Protein AF-A0A7S1QKM6-F1 (afdb_monomer_lite)

Foldseek 3Di:
DDDPFDDDPFDDDADAWDPWAQPDPPGDSVNTDTDGDDPPPPGRRPPTDDDPQAQNKDWAAPDDPDRQDHFIWIARGDVGDIDGDDCPPCALVNQQVRCVSVVHNGDGDDDPPD

Radius of gyration: 20.38 Å; chains: 1; bounding box: 50×31×53 Å

Structure (mmCIF, N/CA/C/O backbone):
data_AF-A0A7S1QKM6-F1
#
_entry.id   AF-A0A7S1QKM6-F1
#
loop_
_atom_site.group_PDB
_atom_site.id
_atom_site.type_symbol
_atom_site.label_atom_id
_atom_site.label_alt_id
_atom_site.label_comp_id
_atom_site.label_asym_id
_atom_site.label_entity_id
_atom_site.label_seq_id
_atom_site.pdbx_PDB_ins_code
_atom_site.Cartn_x
_atom_site.Cartn_y
_atom_site.Cartn_z
_atom_site.occupancy
_atom_site.B_iso_or_equiv
_atom_site.auth_seq_id
_atom_site.auth_comp_id
_atom_site.auth_asym_id
_atom_site.auth_atom_id
_atom_site.pdbx_PDB_model_num
ATOM 1 N N . THR A 1 1 ? 6.126 -20.136 -11.932 1.00 39.28 1 THR A N 1
ATOM 2 C CA . THR A 1 1 ? 4.965 -19.589 -11.200 1.00 39.28 1 THR A CA 1
ATOM 3 C C . THR A 1 1 ? 4.703 -18.201 -11.743 1.00 39.28 1 THR A C 1
ATOM 5 O O . THR A 1 1 ? 5.609 -17.382 -11.721 1.00 39.28 1 THR A O 1
ATOM 8 N N . ALA A 1 2 ? 3.544 -17.960 -12.357 1.00 42.19 2 ALA A N 1
ATOM 9 C CA . ALA A 1 2 ? 3.234 -16.640 -12.903 1.00 42.19 2 ALA A CA 1
ATOM 10 C C . ALA A 1 2 ? 2.974 -15.677 -11.739 1.00 42.19 2 ALA A C 1
ATOM 12 O O . ALA A 1 2 ? 2.096 -15.937 -10.916 1.00 42.19 2 ALA A O 1
ATOM 13 N N . ALA A 1 3 ? 3.757 -14.603 -11.642 1.00 54.56 3 ALA A N 1
ATOM 14 C CA . ALA A 1 3 ? 3.434 -13.509 -10.743 1.00 54.56 3 ALA A CA 1
ATOM 15 C C . ALA A 1 3 ? 2.125 -12.881 -11.236 1.00 54.56 3 ALA A C 1
ATOM 17 O O . ALA A 1 3 ? 1.998 -12.527 -12.407 1.00 54.56 3 ALA A O 1
ATOM 18 N N . THR A 1 4 ? 1.126 -12.770 -10.366 1.00 57.88 4 THR A N 1
ATOM 19 C CA . THR A 1 4 ? -0.046 -11.946 -10.654 1.00 57.88 4 THR A CA 1
ATOM 20 C C . THR A 1 4 ? 0.421 -10.495 -10.668 1.00 57.88 4 THR A C 1
ATOM 2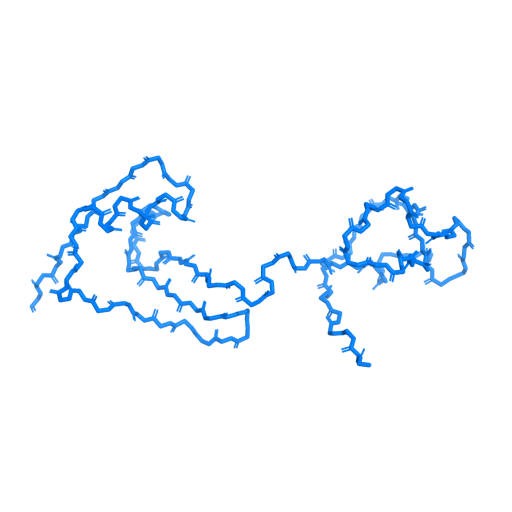2 O O . THR A 1 4 ? 0.736 -9.947 -9.613 1.00 57.88 4 THR A O 1
ATOM 25 N N . HIS A 1 5 ? 0.531 -9.889 -11.850 1.00 58.22 5 HIS A N 1
ATOM 26 C CA . HIS A 1 5 ? 0.900 -8.483 -11.964 1.00 58.22 5 HIS A CA 1
ATOM 27 C C . HIS A 1 5 ? -0.205 -7.617 -11.354 1.00 58.22 5 HIS A C 1
ATOM 29 O O . HIS A 1 5 ? -1.358 -7.665 -11.785 1.00 58.22 5 HIS A O 1
ATOM 35 N N . TYR A 1 6 ? 0.141 -6.825 -10.340 1.00 64.94 6 TYR A N 1
ATOM 36 C CA . TYR A 1 6 ? -0.712 -5.731 -9.903 1.00 64.94 6 TYR A CA 1
ATOM 37 C C . TYR A 1 6 ? -0.474 -4.555 -10.853 1.00 64.94 6 TYR A C 1
ATOM 39 O O . TYR A 1 6 ? 0.585 -3.927 -10.836 1.00 64.94 6 TYR A O 1
ATOM 47 N N . HIS A 1 7 ? -1.450 -4.278 -11.713 1.00 64.31 7 HIS A N 1
ATOM 48 C CA . HIS A 1 7 ? -1.414 -3.100 -12.571 1.00 64.31 7 HIS A CA 1
ATOM 49 C C . HIS A 1 7 ? -1.826 -1.876 -11.750 1.00 64.31 7 HIS A C 1
ATOM 51 O O . HIS A 1 7 ? -3.009 -1.659 -11.482 1.00 64.31 7 HIS A O 1
ATOM 57 N N . ALA A 1 8 ? -0.839 -1.085 -11.329 1.00 69.12 8 ALA A N 1
ATOM 58 C CA . ALA A 1 8 ? -1.093 0.266 -10.848 1.00 69.12 8 ALA A CA 1
ATOM 59 C C . ALA A 1 8 ? -1.507 1.168 -12.029 1.00 69.12 8 ALA A C 1
ATOM 61 O O . ALA A 1 8 ? -1.177 0.862 -13.177 1.00 69.12 8 ALA A O 1
ATOM 62 N N . PRO A 1 9 ? -2.221 2.281 -11.781 1.00 80.81 9 PRO A N 1
ATOM 63 C CA . PRO A 1 9 ? -2.396 3.310 -12.799 1.00 80.81 9 PRO A CA 1
ATOM 64 C C . PRO A 1 9 ? -1.031 3.750 -13.341 1.00 80.81 9 PRO A C 1
ATOM 66 O O . PRO A 1 9 ? -0.112 3.985 -12.556 1.00 80.81 9 PRO A O 1
ATOM 69 N N . GLY A 1 10 ? -0.915 3.855 -14.666 1.00 85.12 10 GLY A N 1
ATOM 70 C CA . GLY A 1 10 ? 0.312 4.307 -15.318 1.00 85.12 10 GLY A CA 1
ATOM 71 C C . GLY A 1 10 ? 0.728 5.698 -14.840 1.00 85.12 10 GLY A C 1
ATOM 72 O O . GLY A 1 10 ? -0.122 6.559 -14.589 1.00 85.12 10 GLY A O 1
ATOM 73 N N . GLY A 1 11 ? 2.034 5.899 -14.686 1.00 88.81 11 GLY A N 1
ATOM 74 C CA . GLY A 1 11 ? 2.615 7.158 -14.246 1.00 88.81 11 GLY A CA 1
ATOM 75 C C . GLY A 1 11 ? 2.714 8.210 -15.353 1.00 88.81 11 GLY A C 1
ATOM 76 O O . GLY A 1 11 ? 2.060 8.146 -16.394 1.00 88.81 11 GLY A O 1
ATOM 77 N N . THR A 1 12 ? 3.560 9.208 -15.102 1.00 90.38 12 THR A N 1
ATOM 78 C CA . THR A 1 12 ? 3.955 10.239 -16.070 1.00 90.38 12 THR A CA 1
ATOM 79 C C . THR A 1 12 ? 5.453 10.511 -15.946 1.00 90.38 12 THR A C 1
ATOM 81 O O . THR A 1 12 ? 5.954 10.590 -14.824 1.00 90.38 12 THR A O 1
ATOM 84 N N . GLY A 1 13 ? 6.150 10.744 -17.061 1.00 89.50 13 GLY A N 1
ATOM 85 C CA . GLY A 1 13 ? 7.568 11.125 -17.078 1.00 89.50 13 GLY A CA 1
ATOM 86 C C . GLY A 1 13 ? 8.492 10.007 -17.580 1.00 89.50 13 GLY A C 1
ATOM 87 O O . GLY A 1 13 ? 8.040 9.109 -18.285 1.00 89.50 13 GLY A O 1
ATOM 88 N N . PRO A 1 14 ? 9.802 10.061 -17.282 1.00 89.12 14 PRO A N 1
ATOM 89 C CA . PRO A 1 14 ? 10.745 9.051 -17.752 1.00 89.12 14 PRO A CA 1
ATOM 90 C C . PRO A 1 14 ? 10.515 7.682 -17.101 1.00 89.12 14 PRO A C 1
ATOM 92 O O . PRO A 1 14 ? 10.329 7.586 -15.888 1.00 89.12 14 PRO A O 1
ATOM 95 N N . ILE A 1 15 ? 10.628 6.621 -17.898 1.00 88.94 15 ILE A N 1
ATOM 96 C CA . ILE A 1 15 ? 10.689 5.237 -17.418 1.00 88.94 15 ILE A CA 1
ATOM 97 C C . ILE A 1 15 ? 12.168 4.868 -17.258 1.00 88.94 15 ILE A C 1
ATOM 99 O O . ILE A 1 15 ? 12.905 4.803 -18.238 1.00 88.94 15 ILE A O 1
ATOM 103 N N . TRP A 1 16 ? 12.615 4.667 -16.015 1.00 89.19 16 TRP A N 1
ATOM 104 C CA . TRP A 1 16 ? 14.043 4.533 -15.686 1.00 89.19 16 TRP A CA 1
ATOM 105 C C . TRP A 1 16 ? 14.599 3.109 -15.759 1.00 89.19 16 TRP A C 1
ATOM 107 O O . TRP A 1 16 ? 15.795 2.933 -15.979 1.00 89.19 16 TRP A O 1
ATOM 117 N N . MET A 1 17 ? 13.765 2.096 -15.525 1.00 89.88 17 MET A N 1
ATOM 118 C CA . MET A 1 17 ? 14.201 0.706 -15.386 1.00 89.88 17 MET A CA 1
ATOM 119 C C . MET A 1 17 ? 13.225 -0.227 -16.093 1.00 89.88 17 MET A C 1
ATOM 121 O O . MET A 1 17 ? 12.011 -0.057 -15.987 1.00 89.88 17 MET A O 1
ATOM 125 N N . LYS A 1 18 ? 13.758 -1.241 -16.774 1.00 87.56 18 LYS A N 1
ATOM 126 C CA . LYS A 1 18 ? 12.991 -2.355 -17.344 1.00 87.56 18 LYS A CA 1
ATOM 127 C C . LYS A 1 18 ? 13.771 -3.667 -17.237 1.00 87.56 18 LYS A C 1
ATOM 129 O O . LYS A 1 18 ? 14.975 -3.638 -16.977 1.00 87.56 18 LYS A O 1
ATOM 134 N N . ASP A 1 19 ? 13.090 -4.792 -17.458 1.00 88.38 19 ASP A N 1
ATOM 135 C CA . ASP A 1 19 ? 13.650 -6.148 -17.313 1.00 88.38 19 ASP A CA 1
ATOM 136 C C . ASP A 1 19 ? 14.374 -6.336 -15.968 1.00 88.38 19 ASP A C 1
ATOM 138 O 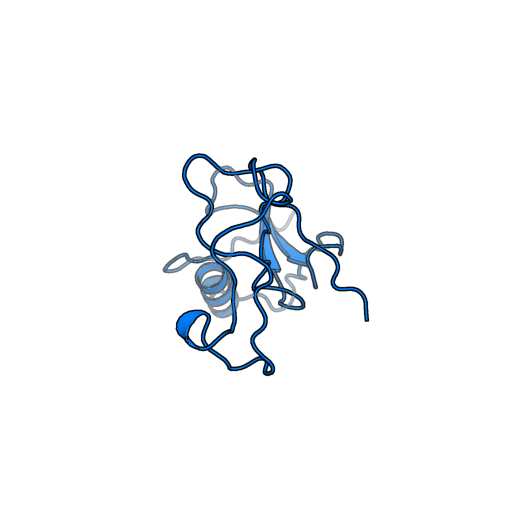O . ASP A 1 19 ? 15.470 -6.889 -15.898 1.00 88.38 19 ASP A O 1
ATOM 142 N N . LEU A 1 20 ? 13.777 -5.805 -14.896 1.00 89.94 20 LEU A N 1
ATOM 143 C CA . LEU A 1 20 ? 14.361 -5.833 -13.563 1.00 89.94 20 LEU A CA 1
ATOM 144 C C . LEU A 1 20 ? 14.426 -7.275 -13.042 1.00 89.94 20 LEU A C 1
ATOM 146 O O . LEU A 1 20 ? 13.402 -7.953 -12.933 1.00 89.94 20 LEU A O 1
ATOM 150 N N . TYR A 1 21 ? 15.621 -7.721 -12.665 1.00 92.19 21 TYR A N 1
ATOM 151 C CA . TYR A 1 21 ? 15.845 -9.057 -12.127 1.00 92.19 21 TYR A CA 1
ATOM 152 C C . TYR A 1 21 ? 16.834 -9.040 -10.958 1.00 92.19 21 TYR A C 1
ATOM 154 O O . TYR A 1 21 ? 17.981 -8.614 -11.107 1.00 92.19 21 TYR A O 1
ATOM 162 N N . CYS A 1 22 ? 16.381 -9.525 -9.799 1.00 93.81 22 CYS A N 1
ATOM 163 C CA . CYS A 1 22 ? 17.105 -9.436 -8.526 1.00 93.81 22 CYS A CA 1
ATOM 164 C C . CYS A 1 22 ? 17.747 -10.754 -8.058 1.00 93.81 22 CYS A C 1
ATOM 166 O O . CYS A 1 22 ? 18.594 -10.737 -7.172 1.00 93.81 22 CYS A O 1
ATOM 168 N N . GLY A 1 23 ? 17.350 -11.903 -8.614 1.00 93.94 23 GLY A N 1
ATOM 169 C CA . GLY A 1 23 ? 17.855 -13.232 -8.231 1.00 93.94 23 GLY A CA 1
ATOM 170 C C . GLY A 1 23 ? 17.400 -13.748 -6.855 1.00 93.94 23 GLY A C 1
ATOM 171 O O . GLY A 1 23 ? 17.098 -14.933 -6.733 1.00 93.94 23 GLY A O 1
ATOM 172 N N . THR A 1 24 ? 17.295 -12.886 -5.839 1.00 89.44 24 THR A N 1
ATOM 173 C CA . THR A 1 24 ? 16.840 -13.229 -4.479 1.00 89.44 24 THR A CA 1
ATOM 174 C C . THR A 1 24 ? 15.733 -12.286 -3.994 1.00 89.44 24 THR A C 1
ATOM 176 O O . THR A 1 24 ? 15.565 -11.186 -4.519 1.00 89.44 24 THR A O 1
ATOM 179 N N . ALA A 1 25 ? 14.957 -12.726 -2.996 1.00 87.00 25 ALA A N 1
ATOM 180 C CA . ALA A 1 25 ? 13.859 -11.942 -2.419 1.00 87.00 25 ALA A CA 1
ATOM 181 C C . ALA A 1 25 ? 14.329 -10.845 -1.443 1.00 87.00 25 ALA A C 1
ATOM 183 O O . ALA A 1 25 ? 13.613 -9.871 -1.242 1.00 87.00 25 ALA A O 1
ATOM 184 N N . ASP A 1 26 ? 15.531 -10.988 -0.876 1.00 89.50 26 ASP A N 1
ATOM 185 C CA . ASP A 1 26 ? 16.099 -10.044 0.099 1.00 89.50 26 ASP A CA 1
ATOM 186 C C . ASP A 1 26 ? 16.961 -8.948 -0.556 1.00 89.50 26 ASP A C 1
ATOM 188 O O . ASP A 1 26 ? 17.500 -8.075 0.127 1.00 89.50 26 ASP A O 1
ATOM 192 N N . ALA A 1 27 ? 17.133 -8.996 -1.880 1.00 92.38 27 ALA A N 1
ATOM 193 C CA . ALA A 1 27 ? 17.916 -8.018 -2.621 1.00 92.38 27 ALA A CA 1
ATOM 194 C C . ALA A 1 27 ? 17.253 -6.633 -2.613 1.00 92.38 27 ALA A C 1
ATOM 196 O O . ALA A 1 27 ? 16.037 -6.483 -2.751 1.00 92.38 27 ALA A O 1
ATOM 197 N N . ASN A 1 28 ? 18.080 -5.594 -2.523 1.00 93.06 28 ASN A N 1
ATOM 198 C CA . ASN A 1 28 ? 17.635 -4.227 -2.754 1.00 93.06 28 ASN A CA 1
ATOM 199 C C . ASN A 1 28 ? 17.505 -3.958 -4.264 1.00 93.06 28 ASN A C 1
ATOM 201 O O . ASN A 1 28 ? 18.322 -4.444 -5.043 1.00 93.06 28 ASN A O 1
ATOM 205 N N . LEU A 1 29 ? 16.557 -3.107 -4.679 1.00 92.31 29 LEU A N 1
ATOM 206 C CA . LEU A 1 29 ? 16.373 -2.724 -6.091 1.00 92.31 29 LEU A CA 1
ATOM 207 C C . LEU A 1 29 ? 17.656 -2.203 -6.759 1.00 92.31 29 LEU A C 1
ATOM 209 O O . LEU A 1 29 ? 17.853 -2.409 -7.952 1.00 92.31 29 LEU A O 1
ATOM 213 N N . THR A 1 30 ? 18.551 -1.573 -5.993 1.00 92.25 30 THR A N 1
ATOM 214 C CA . THR A 1 30 ? 19.845 -1.068 -6.490 1.00 92.25 30 THR A CA 1
ATOM 215 C C . THR A 1 30 ? 20.864 -2.165 -6.816 1.00 92.25 30 THR A C 1
ATOM 217 O O . THR A 1 30 ? 21.846 -1.897 -7.502 1.00 92.25 30 THR A O 1
ATOM 220 N N . GLN A 1 31 ? 20.643 -3.391 -6.340 1.00 94.75 31 GLN A N 1
ATOM 221 C CA . GLN A 1 31 ? 21.502 -4.558 -6.576 1.00 94.75 31 GLN A CA 1
ATOM 222 C C . GLN A 1 31 ? 20.992 -5.429 -7.731 1.00 94.75 31 GLN A C 1
ATOM 224 O O . GLN A 1 31 ? 21.673 -6.363 -8.152 1.00 94.75 31 GLN A O 1
ATOM 229 N N . CYS A 1 32 ? 19.790 -5.147 -8.231 1.00 94.88 32 CYS A N 1
ATOM 230 C CA . CYS A 1 32 ? 19.168 -5.908 -9.299 1.00 94.88 32 CYS A CA 1
ATOM 231 C C . CYS A 1 32 ? 19.731 -5.497 -10.663 1.00 94.88 32 CYS A C 1
ATOM 233 O O . CYS A 1 32 ? 20.072 -4.339 -10.903 1.00 94.88 32 CYS A O 1
ATOM 235 N N . SER A 1 33 ? 19.782 -6.448 -11.588 1.00 94.88 33 SER A N 1
ATOM 236 C CA . SER A 1 33 ? 20.062 -6.159 -12.995 1.00 94.88 33 SER A CA 1
ATOM 237 C C . SER A 1 33 ? 18.845 -5.512 -13.663 1.00 94.88 33 SER A C 1
ATOM 239 O O . SER A 1 33 ? 17.714 -5.900 -13.377 1.00 94.88 33 SER A O 1
ATOM 241 N N . PHE A 1 34 ? 19.069 -4.523 -14.533 1.00 92.50 34 PHE A N 1
ATOM 242 C CA . PHE A 1 34 ? 18.026 -3.860 -15.322 1.00 92.50 34 PHE A CA 1
ATOM 243 C C . PHE A 1 34 ? 18.606 -3.259 -16.609 1.00 92.50 34 PHE A C 1
ATOM 245 O O . PHE A 1 34 ? 19.820 -3.118 -16.764 1.00 92.50 34 PHE A O 1
ATOM 252 N N . SER A 1 35 ? 17.723 -2.880 -17.531 1.00 90.06 35 SER A N 1
ATOM 253 C CA . SER A 1 35 ? 18.060 -2.179 -18.775 1.00 90.06 35 SER A CA 1
ATOM 254 C C . SER A 1 35 ? 17.443 -0.777 -18.818 1.00 90.06 35 SER A C 1
ATOM 256 O O . SER A 1 35 ? 16.362 -0.556 -18.275 1.00 90.06 35 SER A O 1
ATOM 258 N N . TYR A 1 36 ? 18.111 0.157 -19.505 1.00 82.69 36 TYR A N 1
ATOM 259 C CA . TYR A 1 36 ? 17.724 1.577 -19.593 1.00 82.69 36 TYR A CA 1
ATOM 260 C C . TYR A 1 36 ? 17.129 1.991 -20.954 1.00 82.69 36 TYR A C 1
ATOM 262 O O . TYR A 1 36 ? 16.649 3.110 -21.096 1.00 82.69 36 TYR A O 1
ATOM 270 N N . ASN A 1 37 ? 17.177 1.128 -21.976 1.00 70.12 37 ASN A N 1
ATOM 271 C CA . ASN A 1 37 ? 16.739 1.460 -23.336 1.00 70.12 37 ASN A CA 1
ATOM 272 C C . ASN A 1 37 ? 15.983 0.279 -23.961 1.00 70.12 37 ASN A C 1
ATOM 274 O O . ASN A 1 37 ? 16.524 -0.821 -24.073 1.00 70.12 37 ASN A O 1
ATOM 278 N N . SER A 1 38 ? 14.715 0.490 -24.319 1.00 67.31 38 SER A N 1
ATOM 279 C CA . SER A 1 38 ? 13.827 -0.550 -24.845 1.00 67.31 38 SER A CA 1
ATOM 280 C C . SER A 1 38 ? 12.749 0.012 -25.744 1.00 67.31 38 SER A C 1
ATOM 282 O O . SER A 1 38 ? 12.259 1.116 -25.517 1.00 67.31 38 SER A O 1
ATOM 284 N N . ASN A 1 39 ? 12.280 -0.810 -26.679 1.00 73.00 39 ASN A N 1
ATOM 285 C CA . ASN A 1 39 ? 11.103 -0.490 -27.475 1.00 73.00 39 ASN A CA 1
ATOM 286 C C . ASN A 1 39 ? 9.777 -0.784 -26.756 1.00 73.00 39 ASN A C 1
ATOM 288 O O . ASN A 1 39 ? 8.767 -0.202 -27.137 1.00 73.00 39 ASN A O 1
ATOM 292 N N . ASP A 1 40 ? 9.785 -1.628 -25.722 1.00 75.88 40 ASP A N 1
ATOM 293 C CA . ASP A 1 40 ? 8.550 -2.175 -25.139 1.00 75.88 40 ASP A CA 1
ATOM 294 C C . ASP A 1 40 ? 7.995 -1.349 -23.965 1.00 75.88 40 ASP A C 1
ATOM 296 O O . ASP A 1 40 ? 6.8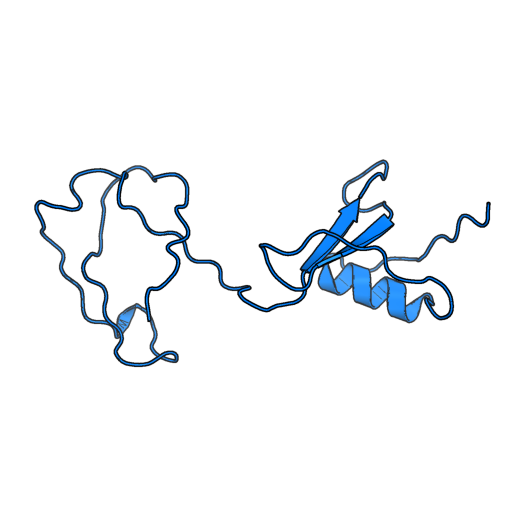14 -1.441 -23.647 1.00 75.88 40 ASP A O 1
ATOM 300 N N . CYS A 1 41 ? 8.813 -0.486 -23.351 1.00 85.50 41 CYS A N 1
ATOM 301 C CA . CYS A 1 41 ? 8.399 0.438 -22.284 1.00 85.50 41 CYS A CA 1
ATOM 302 C C . CYS A 1 41 ? 8.528 1.891 -22.764 1.00 85.50 41 CYS A C 1
ATOM 304 O O . CYS A 1 41 ? 9.272 2.682 -22.189 1.00 85.50 41 CYS A O 1
ATOM 306 N N . ARG A 1 42 ? 7.871 2.214 -23.888 1.00 85.69 42 ARG A N 1
ATOM 307 C CA . ARG A 1 42 ? 7.857 3.569 -24.483 1.00 85.69 42 ARG A CA 1
ATOM 308 C C . ARG A 1 42 ? 6.779 4.482 -23.900 1.00 85.69 42 ARG A C 1
ATOM 310 O O . ARG A 1 42 ? 6.854 5.694 -24.077 1.00 85.69 42 ARG A O 1
ATOM 317 N N . ASP A 1 43 ? 5.777 3.900 -23.257 1.00 87.56 43 ASP A N 1
ATOM 318 C CA . ASP A 1 43 ? 4.691 4.592 -22.578 1.00 87.56 43 ASP A CA 1
ATOM 319 C C . ASP A 1 43 ? 4.386 3.901 -21.238 1.00 87.56 43 ASP A C 1
ATOM 321 O O . ASP A 1 43 ? 4.942 2.849 -20.919 1.00 87.56 43 ASP A O 1
ATOM 325 N N . HIS A 1 44 ? 3.493 4.499 -20.453 1.00 89.38 44 HIS A N 1
ATOM 326 C CA . HIS A 1 44 ? 3.159 4.051 -19.100 1.00 89.38 44 HIS A CA 1
ATOM 327 C C . HIS A 1 44 ? 2.136 2.906 -19.048 1.00 89.38 44 HIS A C 1
ATOM 329 O O . HIS A 1 44 ? 1.591 2.612 -17.983 1.00 89.38 44 HIS A O 1
ATOM 335 N N . ARG A 1 45 ? 1.832 2.244 -20.177 1.00 86.62 45 ARG A N 1
ATOM 336 C CA . ARG A 1 45 ? 0.902 1.096 -20.183 1.00 86.62 45 ARG A CA 1
ATOM 337 C C . ARG A 1 45 ? 1.484 -0.126 -19.476 1.00 86.62 45 ARG A C 1
ATOM 339 O O . ARG A 1 45 ? 0.722 -0.958 -18.991 1.00 86.62 45 ARG A O 1
ATOM 346 N N . ASN A 1 46 ? 2.812 -0.208 -19.419 1.00 85.06 46 ASN A N 1
ATOM 347 C CA . ASN A 1 46 ? 3.561 -1.320 -18.835 1.00 85.06 46 ASN A CA 1
ATOM 348 C C . ASN A 1 46 ? 4.185 -0.974 -17.474 1.00 85.06 46 ASN A C 1
ATOM 350 O O . ASN A 1 46 ? 5.026 -1.726 -16.980 1.00 85.06 46 ASN A O 1
ATOM 354 N N . ASP A 1 47 ? 3.783 0.141 -16.861 1.00 87.50 47 ASP A N 1
ATOM 355 C CA . ASP A 1 47 ? 4.209 0.468 -15.504 1.00 87.50 47 ASP A CA 1
ATOM 356 C C . ASP A 1 47 ? 3.706 -0.609 -14.532 1.00 87.50 47 ASP A C 1
ATOM 358 O O . ASP A 1 47 ? 2.535 -1.005 -14.541 1.00 87.50 47 ASP A O 1
ATOM 362 N N . ILE A 1 48 ? 4.613 -1.102 -13.690 1.00 86.69 48 ILE A N 1
ATOM 363 C CA . ILE A 1 48 ? 4.323 -2.156 -12.722 1.00 86.69 48 ILE A CA 1
ATOM 364 C C . ILE A 1 48 ? 3.998 -1.553 -11.356 1.00 86.69 48 ILE A C 1
ATOM 366 O O . ILE A 1 48 ? 4.668 -0.632 -10.888 1.00 86.69 48 ILE A O 1
ATOM 370 N N . GLY A 1 49 ? 2.983 -2.097 -10.689 1.00 86.50 49 GLY A N 1
ATOM 371 C CA . GLY A 1 49 ? 2.715 -1.823 -9.285 1.00 86.50 49 GLY A CA 1
ATOM 372 C C . GLY A 1 49 ? 3.133 -2.996 -8.401 1.00 86.50 49 GLY A C 1
ATOM 373 O O . GLY A 1 49 ? 3.042 -4.158 -8.798 1.00 86.50 49 GLY A O 1
ATOM 374 N N . VAL A 1 50 ? 3.563 -2.693 -7.178 1.00 84.38 50 VAL A N 1
ATOM 375 C CA . VAL A 1 50 ? 3.874 -3.698 -6.155 1.00 84.38 50 VAL A CA 1
ATOM 376 C C . VAL A 1 50 ? 2.871 -3.607 -5.015 1.00 84.38 50 VAL A C 1
ATOM 378 O O . VAL A 1 50 ? 2.543 -2.519 -4.543 1.00 84.38 50 VAL A O 1
ATOM 381 N N . ASP A 1 51 ? 2.395 -4.760 -4.556 1.00 78.44 51 ASP A N 1
ATOM 382 C CA . ASP A 1 51 ? 1.685 -4.871 -3.289 1.00 78.44 51 ASP A CA 1
ATOM 383 C C . ASP A 1 51 ? 2.625 -5.483 -2.250 1.00 78.44 51 ASP A C 1
ATOM 385 O O . ASP A 1 51 ? 2.937 -6.670 -2.290 1.00 78.44 51 ASP A O 1
ATOM 389 N N . CYS A 1 52 ? 3.085 -4.671 -1.301 1.00 79.75 52 CYS A N 1
ATOM 390 C CA . CYS A 1 52 ? 3.984 -5.131 -0.242 1.00 79.75 52 CYS A CA 1
ATOM 391 C C . CYS A 1 52 ? 3.246 -5.837 0.910 1.00 79.75 52 CYS A C 1
ATOM 393 O O . CYS A 1 52 ? 3.878 -6.231 1.887 1.00 79.75 52 CYS A O 1
ATOM 395 N N . ARG A 1 53 ? 1.914 -5.965 0.841 1.00 73.62 53 ARG A N 1
ATOM 396 C CA . ARG A 1 53 ? 1.079 -6.579 1.887 1.00 73.62 53 ARG A CA 1
ATOM 397 C C . ARG A 1 53 ? 0.492 -7.924 1.458 1.00 73.62 53 ARG A C 1
ATOM 399 O O . ARG A 1 53 ? -0.500 -8.364 2.041 1.00 73.62 53 ARG A O 1
ATOM 406 N N . VAL A 1 54 ? 1.078 -8.587 0.460 1.00 67.50 54 VAL A N 1
ATOM 407 C CA . VAL A 1 54 ? 0.613 -9.901 -0.007 1.00 67.50 54 VAL A CA 1
ATOM 408 C C . VAL A 1 54 ? 0.619 -10.894 1.158 1.00 67.50 54 VAL A C 1
ATOM 410 O O . VAL A 1 54 ? 1.652 -11.170 1.757 1.00 67.50 54 VAL A O 1
ATOM 413 N N . GLY A 1 55 ? -0.565 -11.410 1.498 1.00 66.88 55 GLY A N 1
ATOM 414 C CA . GLY A 1 55 ? -0.761 -12.357 2.602 1.00 66.88 55 GLY A CA 1
ATOM 415 C C . GLY A 1 55 ? -0.792 -11.738 4.005 1.00 66.88 55 GLY A C 1
ATOM 416 O O . GLY A 1 55 ? -0.986 -12.469 4.974 1.00 66.88 55 GLY A O 1
ATOM 417 N N . ALA A 1 56 ? -0.639 -10.418 4.141 1.00 78.38 56 ALA A N 1
ATOM 418 C CA . ALA A 1 56 ? -0.802 -9.741 5.421 1.00 78.38 56 ALA A CA 1
ATOM 419 C C . ALA A 1 56 ? -2.288 -9.488 5.711 1.00 78.38 56 ALA A C 1
ATOM 421 O O . ALA A 1 56 ? -3.043 -9.052 4.838 1.00 78.38 56 ALA A O 1
ATOM 422 N N . MET A 1 57 ? -2.692 -9.705 6.965 1.00 87.94 57 MET A N 1
ATOM 423 C CA . MET A 1 57 ? -4.012 -9.295 7.442 1.00 87.94 57 MET A CA 1
ATOM 424 C C . MET A 1 57 ? -4.164 -7.783 7.286 1.00 87.94 57 MET A C 1
ATOM 426 O O . MET A 1 57 ? -3.276 -7.010 7.649 1.00 87.94 57 MET A O 1
ATOM 430 N N . GLN A 1 58 ? -5.301 -7.360 6.746 1.00 90.06 58 GLN A N 1
ATOM 431 C CA . GLN A 1 58 ? -5.605 -5.949 6.553 1.00 90.06 58 GLN A CA 1
ATOM 432 C C . GLN A 1 58 ? -6.804 -5.552 7.382 1.00 90.06 58 GLN A C 1
ATOM 434 O O . GLN A 1 58 ? -7.786 -6.286 7.447 1.00 90.06 58 GLN A O 1
ATOM 439 N N . PHE A 1 59 ? -6.719 -4.358 7.956 1.00 92.69 59 PHE A N 1
ATOM 440 C CA . PHE A 1 59 ? -7.739 -3.787 8.816 1.00 92.69 59 PHE A CA 1
ATOM 441 C C . PHE A 1 59 ? -8.295 -2.512 8.186 1.00 92.69 59 PHE A C 1
ATOM 443 O O . PHE A 1 59 ? -7.557 -1.761 7.541 1.00 92.69 59 PHE A O 1
ATOM 450 N N . ARG A 1 60 ? -9.589 -2.252 8.389 1.00 93.88 60 ARG A N 1
ATOM 451 C CA . ARG A 1 60 ? -10.213 -0.959 8.071 1.00 93.88 60 ARG A CA 1
ATOM 452 C C . ARG A 1 60 ? -11.320 -0.616 9.060 1.00 93.88 60 ARG A C 1
ATOM 454 O O . ARG A 1 60 ? -11.862 -1.500 9.720 1.00 93.88 60 ARG A O 1
ATOM 461 N N . LEU A 1 61 ? -11.696 0.660 9.086 1.00 94.69 61 LEU A N 1
ATOM 462 C CA . LEU A 1 61 ? -12.929 1.131 9.716 1.00 94.69 61 LEU A CA 1
ATOM 463 C C . LEU A 1 61 ? -13.996 1.359 8.642 1.00 94.69 61 LEU A C 1
ATOM 465 O O . LEU A 1 61 ? -13.707 1.9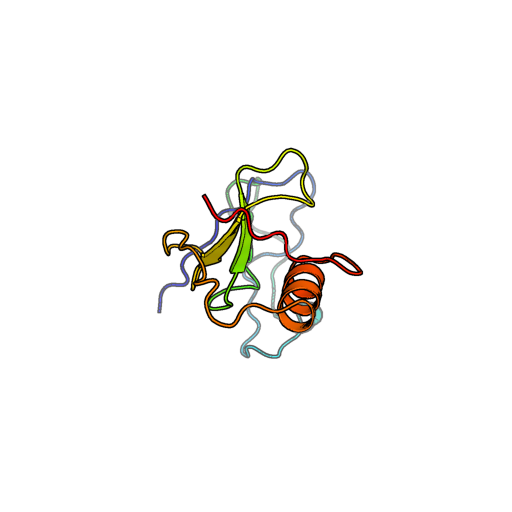32 7.590 1.00 94.69 61 LEU A O 1
ATOM 469 N N . SER A 1 62 ? -15.219 0.898 8.900 1.00 95.88 62 SER A N 1
ATOM 470 C CA . SER A 1 62 ? -16.345 0.979 7.964 1.00 95.88 62 SER A CA 1
ATOM 471 C C . SER A 1 62 ? -17.587 1.582 8.623 1.00 95.88 62 SER A C 1
ATOM 473 O O . SER A 1 62 ? -17.903 1.269 9.772 1.00 95.88 62 SER A O 1
ATOM 475 N N . GLY A 1 63 ? -18.308 2.437 7.891 1.00 93.25 63 GLY A N 1
ATOM 476 C CA . GLY A 1 63 ? -19.633 2.937 8.280 1.00 93.25 63 GLY A CA 1
ATOM 477 C C . GLY A 1 63 ? -19.678 3.931 9.447 1.00 93.25 63 GLY A C 1
ATOM 478 O O . GLY A 1 63 ? -20.745 4.109 10.025 1.00 93.25 63 GLY A O 1
ATOM 479 N N . GLY A 1 64 ? -18.560 4.557 9.824 1.00 89.19 64 GLY A N 1
ATOM 480 C CA . GLY A 1 64 ? -18.555 5.609 10.844 1.00 89.19 64 GLY A CA 1
ATOM 481 C C . GLY A 1 64 ? -18.519 7.034 10.274 1.00 89.19 64 GLY A C 1
ATOM 482 O O . GLY A 1 64 ? -18.298 7.226 9.079 1.00 89.19 64 GLY A O 1
ATOM 483 N N . PRO A 1 65 ? -18.720 8.051 11.133 1.00 91.12 65 PRO A N 1
ATOM 484 C CA . PRO A 1 65 ? -18.836 9.458 10.732 1.00 91.12 65 PRO A CA 1
ATOM 485 C C . PRO A 1 65 ? -17.509 10.110 10.320 1.00 91.12 65 PRO A C 1
ATOM 487 O O . PRO A 1 65 ? -17.497 11.239 9.837 1.00 91.12 65 PRO A O 1
ATOM 490 N N . SER A 1 66 ? -16.374 9.448 10.550 1.00 89.94 66 SER A N 1
ATOM 491 C CA . SER A 1 66 ? -15.064 9.944 10.138 1.00 89.94 66 SER A CA 1
ATOM 492 C C . SER A 1 66 ? -14.094 8.786 9.899 1.00 89.94 66 SER A C 1
ATOM 494 O O . SER A 1 66 ? -14.357 7.678 10.363 1.00 89.94 66 SER A O 1
ATOM 496 N N . PRO A 1 67 ? -12.928 9.019 9.267 1.00 88.75 67 PRO A N 1
ATOM 497 C CA . PRO A 1 67 ? -11.922 7.974 9.042 1.00 88.75 67 PRO A CA 1
ATOM 498 C C . PRO A 1 67 ? -11.376 7.312 10.319 1.00 88.75 67 PRO A C 1
ATOM 500 O O . PRO A 1 67 ? -10.666 6.317 10.231 1.00 88.75 67 PRO A O 1
ATOM 503 N N . ARG A 1 68 ? -11.675 7.878 11.498 1.00 90.19 68 ARG A N 1
ATOM 504 C CA . ARG A 1 68 ? -11.245 7.384 12.816 1.00 90.19 68 ARG A CA 1
ATOM 505 C C . ARG A 1 68 ? -12.346 6.627 13.562 1.00 90.19 68 ARG A C 1
ATOM 507 O O . ARG A 1 68 ? -12.107 6.165 14.669 1.00 90.19 68 ARG A O 1
ATOM 514 N N . HIS A 1 69 ? -13.544 6.530 12.989 1.00 91.12 69 HIS A N 1
ATOM 515 C CA . HIS A 1 69 ? -14.690 5.883 13.617 1.00 91.12 69 HIS A CA 1
ATOM 516 C C . HIS A 1 69 ? -15.320 4.888 12.651 1.00 91.12 69 HIS A C 1
ATOM 518 O O . HIS A 1 69 ? -15.420 5.141 11.453 1.00 91.12 69 HIS A O 1
ATOM 524 N N . GLY A 1 70 ? -15.795 3.768 13.181 1.00 92.56 70 GLY A N 1
ATOM 525 C CA . GLY A 1 70 ? -16.533 2.777 12.411 1.00 92.56 70 GLY A CA 1
ATOM 526 C C . GLY A 1 70 ? -16.391 1.381 12.991 1.00 92.56 70 GLY A C 1
ATOM 527 O O . GLY A 1 70 ? -15.685 1.160 13.975 1.00 92.56 70 GLY A O 1
ATOM 528 N N . ARG A 1 71 ? -17.056 0.427 12.345 1.00 93.75 71 ARG A N 1
ATOM 529 C CA . ARG A 1 71 ? -16.877 -0.997 12.615 1.00 93.75 71 ARG A CA 1
ATOM 530 C C . ARG A 1 71 ? -15.490 -1.424 12.145 1.00 93.75 71 ARG A C 1
ATOM 532 O O . ARG A 1 71 ? -15.128 -1.158 10.999 1.00 93.75 71 ARG A O 1
ATOM 539 N N . LEU A 1 72 ? -14.754 -2.105 13.018 1.00 94.00 72 LEU A N 1
ATOM 540 C CA . LEU A 1 72 ? -13.485 -2.732 12.673 1.00 94.00 72 LEU A CA 1
ATOM 541 C C . LEU A 1 72 ? -13.738 -3.969 11.804 1.00 94.00 72 LEU A C 1
ATOM 543 O O . LEU A 1 72 ? -14.453 -4.891 12.204 1.00 94.00 72 LEU A O 1
ATOM 547 N N . GLU A 1 73 ? -13.148 -3.973 10.614 1.00 95.62 73 GLU A N 1
ATOM 548 C CA . GLU A 1 73 ? -13.215 -5.081 9.665 1.00 95.62 73 GLU A CA 1
ATOM 549 C C . GLU A 1 73 ? -11.817 -5.598 9.337 1.00 95.62 73 GLU A C 1
ATOM 551 O O . GLU A 1 73 ? -10.849 -4.832 9.318 1.00 95.62 73 GLU A O 1
ATOM 556 N N . VAL A 1 74 ? -11.732 -6.895 9.044 1.00 93.94 74 VAL A N 1
ATOM 557 C CA . VAL A 1 74 ? -10.494 -7.597 8.694 1.00 93.94 74 VAL A CA 1
ATOM 558 C C . VAL A 1 74 ? -10.663 -8.393 7.401 1.00 93.94 74 VAL A C 1
ATOM 560 O O . VAL A 1 74 ? -11.743 -8.914 7.119 1.00 93.94 74 VAL A O 1
ATOM 563 N N . ARG A 1 75 ? -9.589 -8.513 6.617 1.00 92.12 75 ARG A N 1
ATOM 564 C CA . ARG A 1 75 ? -9.477 -9.487 5.518 1.00 92.12 75 ARG A CA 1
ATOM 565 C C . ARG A 1 75 ? -8.098 -10.142 5.510 1.00 92.12 75 ARG A C 1
ATOM 567 O O . ARG A 1 75 ? -7.110 -9.506 5.870 1.00 92.12 75 ARG A O 1
ATOM 574 N N . GLY A 1 76 ? -8.033 -11.408 5.094 1.00 87.50 76 GLY A N 1
ATOM 575 C CA . GLY A 1 76 ? -6.789 -12.194 5.103 1.00 87.50 76 GLY A CA 1
ATOM 576 C C . GLY A 1 76 ? -5.815 -11.874 3.963 1.00 87.50 76 GLY A C 1
ATOM 577 O O . GLY A 1 76 ? -4.631 -12.160 4.075 1.00 87.50 76 GLY A O 1
ATOM 578 N N . ASN A 1 77 ? -6.301 -11.300 2.861 1.00 83.69 77 ASN A N 1
ATOM 579 C CA . ASN A 1 77 ? -5.501 -10.827 1.730 1.00 83.69 77 ASN A CA 1
ATOM 580 C C . ASN A 1 77 ? -6.341 -9.857 0.873 1.00 83.69 77 ASN A C 1
ATOM 582 O O . ASN A 1 77 ? -7.501 -9.588 1.190 1.00 83.69 77 ASN A O 1
ATOM 586 N N . ASN A 1 78 ? -5.783 -9.357 -0.232 1.00 81.69 78 ASN A N 1
ATOM 587 C CA . ASN A 1 78 ? -6.459 -8.373 -1.083 1.00 81.69 78 ASN A CA 1
ATOM 588 C C . ASN A 1 78 ? -7.664 -8.889 -1.872 1.00 81.69 78 ASN A C 1
ATOM 590 O O . ASN A 1 78 ? -8.479 -8.069 -2.299 1.00 81.69 78 ASN A O 1
ATOM 594 N N . THR A 1 79 ? -7.775 -10.201 -2.077 1.00 81.69 79 THR A N 1
ATOM 595 C CA . THR A 1 79 ? -8.868 -10.827 -2.834 1.00 81.69 79 THR A CA 1
ATOM 596 C C . THR A 1 79 ? -9.979 -11.355 -1.927 1.00 81.69 79 THR A C 1
ATOM 598 O O . THR A 1 79 ? -11.088 -11.598 -2.396 1.00 81.69 79 THR A O 1
ATOM 601 N N . ALA A 1 80 ? -9.712 -11.497 -0.627 1.00 87.75 80 ALA A N 1
ATOM 602 C CA . ALA A 1 80 ? -10.679 -11.949 0.358 1.00 87.75 80 ALA A CA 1
ATOM 603 C C . ALA A 1 80 ? -11.742 -10.872 0.654 1.00 87.75 80 ALA A C 1
ATOM 605 O O . ALA A 1 80 ? -11.424 -9.674 0.704 1.00 87.75 80 ALA A O 1
ATOM 606 N N . PRO A 1 81 ? -13.001 -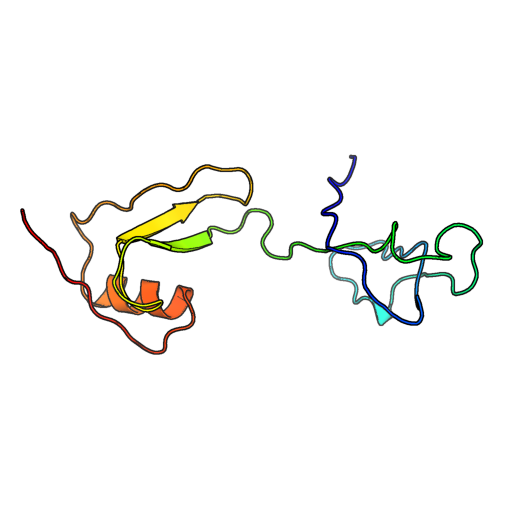11.284 0.902 1.00 93.50 81 PRO A N 1
ATOM 607 C CA . PRO A 1 81 ? -14.034 -10.374 1.372 1.00 93.50 81 PRO A CA 1
ATOM 608 C C . PRO A 1 81 ? -13.691 -9.834 2.765 1.00 93.50 81 PRO A C 1
ATOM 610 O O . PRO A 1 81 ? -12.976 -10.461 3.548 1.00 93.50 81 PRO A O 1
ATOM 613 N N . TRP A 1 82 ? -14.235 -8.661 3.076 1.00 96.19 82 TRP A N 1
ATOM 614 C CA . TRP A 1 82 ? -14.142 -8.074 4.408 1.00 96.19 82 TRP A CA 1
ATOM 615 C C . TRP A 1 82 ? -15.079 -8.793 5.379 1.00 96.19 82 TRP A C 1
ATOM 617 O O . TRP A 1 82 ? -16.246 -9.019 5.060 1.00 96.19 82 TRP A O 1
ATOM 627 N N . GLY A 1 83 ? -14.569 -9.118 6.566 1.00 95.31 83 GLY A N 1
ATOM 628 C CA . GLY A 1 83 ? -15.326 -9.708 7.667 1.00 95.31 83 GLY A CA 1
ATOM 629 C C . GLY A 1 83 ? -15.302 -8.837 8.923 1.00 95.31 83 GLY A C 1
ATOM 630 O O . GLY A 1 83 ? -14.429 -7.984 9.091 1.00 95.31 83 GLY A O 1
ATOM 631 N N . SER A 1 84 ? -16.265 -9.058 9.816 1.00 93.88 84 SER A N 1
ATOM 632 C CA . SER A 1 84 ? -16.329 -8.425 11.139 1.00 93.88 84 SER A CA 1
ATOM 633 C C . SER A 1 84 ? -15.519 -9.192 12.187 1.00 93.88 84 SER A C 1
ATOM 635 O O . SER A 1 84 ? -15.351 -10.406 12.081 1.00 93.88 84 SER A O 1
ATOM 637 N N . ILE A 1 85 ? -15.089 -8.498 13.241 1.00 91.12 85 ILE A N 1
ATOM 638 C CA . ILE A 1 85 ? -14.446 -9.096 14.421 1.00 91.12 85 ILE A CA 1
ATOM 639 C C . ILE A 1 85 ? -15.477 -9.227 15.553 1.00 91.12 85 ILE A C 1
ATOM 641 O O . ILE A 1 85 ? -16.272 -8.315 15.775 1.00 91.12 85 ILE A O 1
ATOM 645 N N . CYS A 1 86 ? -15.482 -10.362 16.260 1.00 90.31 86 CYS A N 1
ATOM 646 C CA . CYS A 1 86 ? -16.368 -10.583 17.406 1.00 90.31 86 CYS A CA 1
ATOM 647 C C . CYS A 1 86 ? -15.967 -9.700 18.602 1.00 90.31 86 CYS A C 1
ATOM 649 O O . CYS A 1 86 ? -14.786 -9.582 18.922 1.00 90.31 86 CYS A O 1
ATOM 651 N N . ALA A 1 87 ? -16.954 -9.124 19.292 1.00 87.81 87 ALA A N 1
ATOM 652 C CA . ALA A 1 87 ? -16.741 -8.212 20.417 1.00 87.81 87 ALA A CA 1
ATOM 653 C C . ALA A 1 87 ? -16.531 -8.906 21.780 1.00 87.81 87 ALA A C 1
ATOM 655 O O . ALA A 1 87 ? -16.206 -8.231 22.749 1.00 87.81 87 ALA A O 1
ATOM 656 N N . SER A 1 88 ? -16.707 -10.231 21.880 1.00 84.94 88 SER A N 1
ATOM 657 C CA . SER A 1 88 ? -16.825 -10.967 23.156 1.00 84.94 88 SER A CA 1
ATOM 658 C C . SER A 1 88 ? -15.657 -10.800 24.135 1.00 84.94 88 SER A C 1
ATOM 660 O O . SER A 1 88 ? -15.843 -10.961 25.336 1.00 84.94 88 SER A O 1
ATOM 662 N N . THR A 1 89 ? -14.461 -10.492 23.636 1.00 81.62 89 THR A N 1
ATOM 663 C CA . THR A 1 89 ? -13.253 -10.241 24.444 1.00 81.62 89 THR A CA 1
ATOM 664 C C . THR A 1 89 ? -12.524 -8.977 23.995 1.00 81.62 89 THR A C 1
ATOM 666 O O . THR A 1 89 ? -11.335 -8.820 24.256 1.00 81.62 89 THR A O 1
ATOM 669 N N . PHE A 1 90 ? -13.203 -8.105 23.249 1.00 87.56 90 PHE A N 1
ATOM 670 C CA . PHE A 1 90 ? -12.593 -6.888 22.738 1.00 87.56 90 PHE A CA 1
ATOM 671 C C . PHE A 1 90 ? -12.583 -5.857 23.868 1.00 87.56 90 PHE A C 1
ATOM 673 O O . PHE A 1 90 ? -13.633 -5.404 24.305 1.00 87.56 90 PHE A O 1
ATOM 680 N N . ASP A 1 91 ? -11.410 -5.520 24.386 1.00 85.81 91 ASP A N 1
ATOM 681 C CA . ASP A 1 91 ? -11.244 -4.553 25.473 1.00 85.81 91 ASP A CA 1
ATOM 682 C C . ASP A 1 91 ? -10.570 -3.261 24.979 1.00 85.81 91 ASP A C 1
ATOM 684 O O . ASP A 1 91 ? -10.258 -3.101 23.795 1.00 85.81 91 ASP A O 1
ATOM 688 N N . LEU A 1 92 ? -10.358 -2.300 25.884 1.00 86.44 92 LEU A N 1
ATOM 689 C CA . LEU A 1 92 ? -9.700 -1.033 25.541 1.00 86.44 92 LEU A CA 1
ATOM 690 C C . LEU A 1 92 ? -8.247 -1.232 25.084 1.00 86.44 92 LEU A C 1
ATOM 692 O O . LEU A 1 92 ? -7.770 -0.473 24.242 1.00 86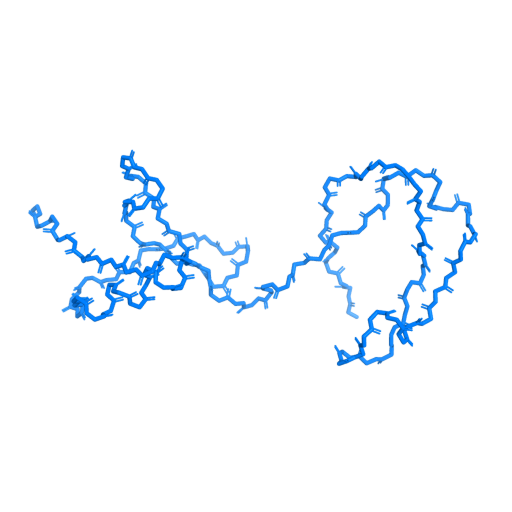.44 92 LEU A O 1
ATOM 696 N N . VAL A 1 93 ? -7.559 -2.260 25.591 1.00 89.50 93 VAL A N 1
ATOM 697 C CA . VAL A 1 93 ? -6.186 -2.594 25.181 1.00 89.50 93 VAL A CA 1
ATOM 698 C C . VAL A 1 93 ? -6.178 -3.073 23.729 1.00 89.50 93 VAL A C 1
ATOM 700 O O . VAL A 1 93 ? -5.394 -2.590 22.909 1.00 89.50 93 VAL A O 1
ATOM 703 N N . THR A 1 94 ? -7.110 -3.958 23.382 1.00 89.69 94 THR A N 1
ATOM 704 C CA . THR A 1 94 ? -7.308 -4.466 22.021 1.00 89.69 94 THR A CA 1
ATOM 705 C C . THR A 1 94 ? -7.743 -3.346 21.072 1.00 89.69 94 THR A C 1
ATOM 707 O O . THR A 1 94 ? -7.274 -3.281 19.935 1.00 89.69 94 THR A O 1
ATOM 710 N N . ALA A 1 95 ? -8.575 -2.411 21.538 1.00 89.69 95 ALA A N 1
ATOM 711 C CA . ALA A 1 95 ? -8.979 -1.236 20.768 1.00 89.69 95 ALA A CA 1
ATOM 712 C C . ALA A 1 95 ? -7.789 -0.327 20.422 1.00 89.69 95 ALA A C 1
ATOM 714 O O . ALA A 1 95 ? -7.626 0.067 19.265 1.00 89.69 95 ALA A O 1
ATOM 715 N N . ALA A 1 96 ? -6.920 -0.044 21.397 1.00 89.38 96 ALA A N 1
ATOM 716 C CA . ALA A 1 96 ? -5.711 0.745 21.181 1.00 89.38 96 ALA A CA 1
ATOM 717 C C . ALA A 1 96 ? -4.751 0.053 20.196 1.00 89.38 96 ALA A C 1
ATOM 719 O O . ALA A 1 96 ? -4.211 0.704 19.294 1.00 89.38 96 ALA A O 1
ATOM 720 N N . ALA A 1 97 ? -4.592 -1.271 20.309 1.00 90.94 97 ALA A N 1
ATOM 721 C CA . ALA A 1 97 ? -3.809 -2.062 19.362 1.00 90.94 97 ALA A CA 1
ATOM 722 C C . ALA A 1 97 ? -4.385 -1.993 17.934 1.00 90.94 97 ALA A C 1
ATOM 724 O O . ALA A 1 97 ? -3.637 -1.777 16.979 1.00 90.94 97 ALA A O 1
ATOM 725 N N . ALA A 1 98 ? -5.710 -2.093 17.778 1.00 91.94 98 ALA A N 1
ATOM 726 C CA . ALA A 1 98 ? -6.372 -1.970 16.479 1.00 91.94 98 ALA A CA 1
ATOM 727 C C . ALA A 1 98 ? -6.177 -0.578 15.854 1.00 91.94 98 ALA A C 1
ATOM 729 O O . ALA A 1 98 ? -5.853 -0.466 14.671 1.00 91.94 98 ALA A O 1
ATOM 730 N N . CYS A 1 99 ? -6.310 0.489 16.644 1.00 91.81 99 CYS A N 1
ATOM 731 C CA . CYS A 1 99 ? -6.050 1.851 16.181 1.00 91.81 99 CYS A CA 1
ATOM 732 C C . CYS A 1 99 ? -4.585 2.053 15.775 1.00 91.81 99 CYS A C 1
ATOM 734 O O . CYS A 1 99 ? -4.325 2.668 14.742 1.00 91.81 99 CYS A O 1
ATOM 736 N N . THR A 1 100 ? -3.648 1.456 16.512 1.00 91.12 100 THR A N 1
ATOM 737 C CA . THR A 1 100 ? -2.216 1.482 16.177 1.00 91.12 100 THR A CA 1
ATOM 738 C C . THR A 1 100 ? -1.941 0.779 14.847 1.00 91.12 100 THR A C 1
ATOM 740 O O . THR A 1 100 ? -1.261 1.335 13.986 1.00 91.12 100 THR A O 1
ATOM 743 N N . ALA A 1 101 ? -2.536 -0.398 14.623 1.00 89.69 101 ALA A N 1
ATOM 744 C CA . ALA A 1 101 ? -2.431 -1.129 13.355 1.00 89.69 101 ALA A CA 1
ATOM 745 C C . ALA A 1 101 ? -3.007 -0.347 12.156 1.00 89.69 101 ALA A C 1
ATOM 747 O O . ALA A 1 101 ? -2.585 -0.544 11.016 1.00 89.69 101 ALA A O 1
ATOM 748 N N . LEU A 1 102 ? -3.950 0.563 12.413 1.00 91.31 102 LEU A N 1
ATOM 749 C CA . LEU A 1 102 ? -4.548 1.468 11.429 1.00 91.31 102 LEU A CA 1
ATOM 750 C C . LEU A 1 102 ? -3.776 2.792 11.257 1.00 91.31 102 LEU A C 1
ATOM 752 O O . LEU A 1 102 ? -4.187 3.629 10.454 1.00 91.31 102 LEU A O 1
ATOM 756 N N . GLY A 1 103 ? -2.665 2.990 11.973 1.00 91.56 103 GLY A N 1
ATOM 757 C CA . GLY A 1 103 ? -1.843 4.203 11.895 1.00 91.56 103 GLY A CA 1
ATOM 758 C C . GLY A 1 103 ? -2.329 5.363 12.770 1.00 91.56 103 GLY A C 1
ATOM 759 O O . GLY A 1 103 ? -1.927 6.506 12.553 1.00 91.56 103 GLY A O 1
ATOM 760 N N . PHE A 1 104 ? -3.189 5.100 13.755 1.00 90.00 104 PHE A N 1
ATOM 761 C CA . PHE A 1 104 ? -3.630 6.090 14.737 1.00 90.00 104 PHE A CA 1
ATOM 762 C C . PHE A 1 104 ? -2.859 5.939 16.057 1.00 90.00 104 PHE A C 1
ATOM 764 O O . PHE A 1 104 ? -2.583 4.818 16.476 1.00 90.00 104 PHE A O 1
ATOM 771 N N . PRO A 1 105 ? -2.533 7.045 16.752 1.00 82.94 105 PRO A N 1
ATOM 772 C CA . PRO A 1 105 ? -1.694 7.003 17.953 1.00 82.94 105 PRO A CA 1
ATOM 773 C C . PRO A 1 105 ? -2.380 6.363 19.170 1.00 82.94 105 PRO A C 1
ATOM 775 O O . PRO A 1 105 ? -1.701 5.911 20.084 1.00 82.94 105 PRO A O 1
ATOM 778 N N . ASN A 1 106 ? -3.715 6.376 19.220 1.00 78.94 106 ASN A N 1
ATOM 779 C CA . ASN A 1 106 ? -4.520 5.780 20.285 1.00 78.94 106 ASN A CA 1
ATOM 780 C C . ASN A 1 106 ? -5.967 5.591 19.786 1.00 78.94 106 ASN A C 1
ATOM 782 O O . ASN A 1 106 ? -6.344 6.157 18.753 1.00 78.94 106 ASN A O 1
ATOM 786 N N . GLY A 1 107 ? -6.783 4.843 20.524 1.00 72.12 107 GLY A N 1
ATOM 787 C CA . GLY A 1 107 ? -8.222 4.769 20.319 1.00 72.12 107 GLY A CA 1
ATOM 788 C C . GLY A 1 107 ? -8.950 4.017 21.426 1.00 72.12 107 GLY A C 1
ATOM 789 O O . GLY A 1 107 ? -8.347 3.401 22.299 1.00 72.12 107 GLY A O 1
ATOM 790 N N . THR A 1 108 ? -10.275 4.099 21.390 1.00 75.19 108 THR A N 1
ATOM 791 C CA . THR A 1 108 ? -11.172 3.457 22.351 1.00 75.19 108 THR A CA 1
ATOM 792 C C . THR A 1 108 ? -12.182 2.589 21.609 1.00 75.19 108 THR A C 1
ATOM 794 O O . THR A 1 108 ? -12.512 2.846 20.450 1.00 75.19 108 THR A O 1
ATOM 797 N N . ALA A 1 109 ? -12.681 1.545 22.267 1.00 64.44 109 ALA A N 1
ATOM 798 C CA . ALA A 1 109 ? -13.827 0.795 21.771 1.00 64.44 109 ALA A CA 1
ATOM 799 C C . ALA A 1 109 ? -15.114 1.449 22.278 1.00 64.44 109 ALA A C 1
ATOM 801 O O . ALA A 1 109 ? -15.219 1.793 23.454 1.00 64.44 109 ALA A O 1
ATOM 802 N N . SER A 1 110 ? -16.102 1.596 21.398 1.00 65.00 110 SER A N 1
ATOM 803 C CA . SER A 1 110 ? -17.482 1.891 21.785 1.00 65.00 110 SER A CA 1
ATOM 804 C C . SER A 1 110 ? -18.347 0.700 21.403 1.00 65.00 110 SER A C 1
ATOM 806 O O . SER A 1 110 ? -18.477 0.378 20.223 1.00 65.00 110 SER A O 1
ATOM 808 N N . PHE A 1 111 ? -18.925 0.041 22.405 1.00 59.72 111 PHE A N 1
ATOM 809 C CA . PHE A 1 111 ? -19.910 -1.012 22.201 1.00 59.72 111 PHE A CA 1
ATOM 810 C C . PHE A 1 111 ? -21.281 -0.356 22.160 1.00 59.72 111 PHE A C 1
ATOM 812 O O . PHE A 1 111 ? -21.820 0.040 23.191 1.00 59.72 111 PHE A O 1
ATOM 819 N N . LEU A 1 112 ? -21.844 -0.221 20.962 1.00 51.16 112 LEU A N 1
ATOM 820 C CA . LEU A 1 112 ? -23.288 -0.078 20.855 1.00 51.16 112 LEU A CA 1
ATOM 821 C C . LEU A 1 112 ? -23.858 -1.476 21.086 1.00 51.16 112 LEU A C 1
ATOM 823 O O . LEU A 1 112 ? -23.971 -2.267 20.153 1.00 51.16 112 LEU A O 1
ATOM 827 N N . PHE A 1 113 ? -24.138 -1.802 22.347 1.00 45.59 113 PHE A N 1
ATOM 828 C CA . PHE A 1 113 ? -25.141 -2.817 22.627 1.00 45.59 113 PHE A CA 1
ATOM 829 C C . PHE A 1 113 ? -26.457 -2.251 22.086 1.00 45.59 113 PHE A C 1
ATOM 831 O O . PHE A 1 113 ? -26.943 -1.237 22.588 1.00 45.59 113 PHE A O 1
ATOM 838 N N . ALA A 1 114 ? -26.947 -2.839 21.001 1.00 43.38 114 ALA A N 1
ATOM 839 C CA . ALA A 1 114 ? -28.341 -2.730 20.602 1.00 43.38 114 ALA A CA 1
ATOM 840 C C . ALA A 1 114 ? -29.066 -3.962 21.142 1.00 43.38 114 ALA A C 1
ATOM 842 O O . ALA A 1 114 ? -28.486 -5.067 21.010 1.00 43.38 114 ALA A O 1
#

Organism: Neobodo designis (NCBI:txid312471)

Secondary structure (DSSP, 8-state):
-----B-PPP--S----EEEE-SSSS--GGGSEEES--SS-SSGGG--B--TTTT--EEEEEESSSTT-EEEEEESSSSSPPEEPP-TT--HHHHHHHHHHTT-S---------

pLDDT: mean 83.7, std 12.6, range [39.28, 96.19]

Sequence (114 aa):
TAATHYHAPGGTGPIWMKDLYCGTADANLTQCSFSYNSNDCRDHRNDIGVDCRVGAMQFRLSGGPSPRHGRLEVRGNNTAPWGSICASTFDLVTAAAACTALGFPNGTASFLFA

InterPro domains:
  IPR001190 SRCR domain [PF00530] (7-53)
  IPR001190 SRCR domain [PF00530] (63-108)
  IPR001190 SRCR domain [PS50287] (1-53)
  IPR001190 SRCR domain [PS50287] (59-114)
  IPR036772 SRCR-like domain superfamily [G3DSA:3.10.250.10] (1-56)
  IPR036772 SRCR-like domain superfamily [G3DSA:3.10.250.10] (57-112)
  IPR036772 SRCR-like domain superfamily [SSF56487] (4-52)
  IPR036772 SRCR-like domain superfamily [SSF56487] (56-110)